Protein AF-A0A386WM33-F1 (afdb_monomer_lite)

Structure (mmCIF, N/CA/C/O backbone):
data_AF-A0A386WM33-F1
#
_entry.id   AF-A0A386WM33-F1
#
loop_
_atom_site.group_PDB
_atom_site.id
_atom_site.type_symbol
_atom_site.label_atom_id
_atom_site.label_alt_id
_atom_site.label_comp_id
_atom_site.label_asym_id
_atom_site.label_entity_id
_atom_site.label_seq_id
_atom_site.pdbx_PDB_ins_code
_atom_site.Cartn_x
_atom_site.Cartn_y
_atom_site.Cartn_z
_atom_site.occupancy
_atom_site.B_iso_or_equiv
_atom_site.auth_seq_id
_atom_site.auth_comp_id
_atom_site.auth_asym_id
_atom_site.auth_atom_id
_atom_site.pdbx_PDB_model_num
ATOM 1 N N . MET A 1 1 ? 5.440 -3.116 -21.868 1.00 50.47 1 MET A N 1
ATOM 2 C CA . MET A 1 1 ? 6.350 -4.216 -22.259 1.00 50.47 1 MET A CA 1
ATOM 3 C C . MET A 1 1 ? 5.584 -5.520 -22.145 1.00 50.47 1 MET A C 1
ATOM 5 O O . MET A 1 1 ? 4.810 -5.653 -21.208 1.00 50.47 1 MET A O 1
ATOM 9 N N . GLN A 1 2 ? 5.778 -6.449 -23.076 1.00 52.94 2 GLN A N 1
ATOM 10 C CA . GLN A 1 2 ? 5.164 -7.776 -23.048 1.00 52.94 2 GLN A CA 1
ATOM 11 C C . GLN A 1 2 ? 6.223 -8.792 -23.473 1.00 52.94 2 GLN A C 1
ATOM 13 O O . GLN A 1 2 ? 7.012 -8.507 -24.374 1.00 52.94 2 GLN A O 1
ATOM 18 N N . ILE A 1 3 ? 6.254 -9.955 -22.823 1.00 51.81 3 ILE A N 1
ATOM 19 C CA . ILE A 1 3 ? 7.127 -11.052 -23.248 1.00 51.81 3 ILE A CA 1
ATOM 20 C C . ILE A 1 3 ? 6.595 -11.571 -24.587 1.00 51.81 3 ILE A C 1
ATOM 22 O O . ILE A 1 3 ? 5.453 -12.021 -24.668 1.00 51.81 3 ILE A O 1
ATOM 26 N N . SER A 1 4 ? 7.406 -11.465 -25.639 1.00 57.56 4 SER A N 1
ATOM 27 C CA . SER A 1 4 ? 7.033 -11.859 -27.003 1.00 57.56 4 SER A CA 1
ATOM 28 C C . SER A 1 4 ? 7.381 -13.313 -27.327 1.00 57.56 4 SER A C 1
ATOM 30 O O . SER A 1 4 ? 6.708 -13.923 -28.152 1.00 57.56 4 SER A O 1
ATOM 32 N N . ALA A 1 5 ? 8.399 -13.883 -26.675 1.00 60.88 5 ALA A N 1
ATOM 33 C CA . ALA A 1 5 ? 8.769 -15.290 -26.790 1.00 60.88 5 ALA A CA 1
ATOM 34 C C . ALA A 1 5 ? 9.648 -15.726 -25.608 1.00 60.88 5 ALA A C 1
ATOM 36 O O . ALA A 1 5 ? 10.338 -14.911 -24.997 1.00 60.88 5 ALA A O 1
ATOM 37 N N . THR A 1 6 ? 9.671 -17.028 -25.332 1.00 71.06 6 THR A N 1
ATOM 38 C CA . THR A 1 6 ? 10.661 -17.666 -24.459 1.00 71.06 6 THR A CA 1
ATOM 39 C C . THR A 1 6 ? 11.402 -18.744 -25.247 1.00 71.06 6 THR A C 1
ATOM 41 O O . THR A 1 6 ? 10.851 -19.352 -26.165 1.00 71.06 6 THR A O 1
ATOM 44 N N . ARG A 1 7 ? 12.675 -18.978 -24.914 1.00 66.25 7 ARG A N 1
ATOM 45 C CA . ARG A 1 7 ? 13.474 -20.064 -25.490 1.00 66.25 7 ARG A CA 1
ATOM 46 C C . ARG A 1 7 ? 14.235 -20.768 -24.378 1.00 66.25 7 ARG A C 1
ATOM 48 O O . ARG A 1 7 ? 14.975 -20.129 -23.636 1.00 66.25 7 ARG A O 1
ATOM 55 N N . GLN A 1 8 ? 14.067 -22.082 -24.290 1.00 60.28 8 GLN A N 1
ATOM 56 C CA . GLN A 1 8 ? 14.904 -22.928 -23.448 1.00 60.28 8 GLN A CA 1
ATOM 57 C C . GLN A 1 8 ? 16.216 -23.215 -24.176 1.00 60.28 8 GLN A C 1
ATOM 59 O O . GLN A 1 8 ? 16.230 -23.516 -25.371 1.00 60.28 8 GLN A O 1
ATOM 64 N N . TRP A 1 9 ? 17.320 -23.095 -23.458 1.00 65.00 9 TRP A N 1
ATOM 65 C CA . TRP A 1 9 ? 18.652 -23.419 -23.943 1.00 65.00 9 TRP A CA 1
ATOM 66 C C . TRP A 1 9 ? 19.438 -24.042 -22.789 1.00 65.00 9 TRP A C 1
ATOM 68 O O . TRP A 1 9 ? 19.137 -23.789 -21.621 1.00 65.00 9 TRP A O 1
ATOM 78 N N . THR A 1 10 ? 20.405 -24.896 -23.112 1.00 59.94 10 THR A N 1
ATOM 79 C CA . THR A 1 10 ? 21.222 -25.600 -22.122 1.00 59.94 10 THR A CA 1
ATOM 80 C C . THR A 1 10 ? 22.682 -25.343 -22.442 1.00 59.94 10 THR A C 1
ATOM 82 O O . THR A 1 10 ? 23.194 -25.841 -23.440 1.00 59.94 10 THR A O 1
ATOM 85 N N . GLU A 1 11 ? 23.343 -24.571 -21.588 1.00 73.69 11 GLU A N 1
ATOM 86 C CA . GLU A 1 11 ? 24.788 -24.355 -21.614 1.00 73.69 11 GLU A CA 1
ATOM 87 C C . GLU A 1 11 ? 25.296 -24.325 -20.169 1.00 73.69 11 GLU A C 1
ATOM 89 O O . GLU A 1 11 ? 24.612 -23.781 -19.293 1.00 73.69 11 GLU A O 1
ATOM 94 N N . PRO A 1 12 ? 26.475 -24.898 -19.884 1.00 63.97 12 PRO A N 1
ATOM 95 C CA . PRO A 1 12 ? 27.110 -24.738 -18.586 1.00 63.97 12 PRO A CA 1
ATOM 96 C C . PRO A 1 12 ? 27.559 -23.279 -18.406 1.00 63.97 12 PRO A C 1
ATOM 98 O O . PRO A 1 12 ? 28.587 -22.870 -18.937 1.00 63.97 12 PRO A O 1
ATOM 101 N N . ALA A 1 13 ? 26.799 -22.499 -17.641 1.00 63.50 13 ALA A N 1
ATOM 102 C CA . ALA A 1 13 ? 27.155 -21.140 -17.244 1.00 63.50 13 ALA A CA 1
ATOM 103 C C . ALA A 1 13 ? 27.310 -21.061 -15.722 1.00 63.50 13 ALA A C 1
ATOM 105 O O . ALA A 1 13 ? 26.527 -21.654 -14.975 1.00 63.50 13 ALA A O 1
ATOM 106 N N . GLN A 1 14 ? 28.307 -20.312 -15.246 1.00 62.09 14 GLN A N 1
ATOM 107 C CA . GLN A 1 14 ? 28.387 -19.977 -13.829 1.00 62.09 14 GLN A CA 1
ATOM 108 C C . GLN A 1 14 ? 27.274 -18.975 -13.513 1.00 62.09 14 GLN A C 1
ATOM 110 O O . GLN A 1 14 ? 27.295 -17.839 -13.980 1.00 62.09 14 GLN A O 1
ATOM 115 N N . VAL A 1 15 ? 26.285 -19.415 -12.741 1.00 52.28 15 VAL A N 1
ATOM 116 C CA . VAL A 1 15 ? 25.195 -18.566 -12.258 1.00 52.28 15 VAL A CA 1
ATOM 117 C C . VAL A 1 15 ? 25.441 -18.217 -10.796 1.00 52.28 15 VAL A C 1
ATOM 119 O O . VAL A 1 15 ? 25.820 -19.072 -9.994 1.00 52.28 15 VAL A O 1
ATOM 122 N N . HIS A 1 16 ? 25.245 -16.949 -10.450 1.00 48.25 16 HIS A N 1
ATOM 123 C CA . HIS A 1 16 ? 25.354 -16.472 -9.078 1.00 48.25 16 HIS A CA 1
ATOM 124 C C . HIS A 1 16 ? 23.950 -16.214 -8.541 1.00 48.25 16 HIS A C 1
ATOM 126 O O . HIS A 1 16 ? 23.203 -15.423 -9.114 1.00 48.25 16 HIS A O 1
ATOM 132 N N . ASN A 1 17 ? 23.600 -16.869 -7.437 1.00 46.81 17 ASN A N 1
ATOM 133 C CA . ASN A 1 17 ? 22.404 -16.517 -6.684 1.00 46.81 17 ASN A CA 1
ATOM 134 C C . ASN A 1 17 ? 22.755 -15.369 -5.737 1.00 46.81 17 ASN A C 1
ATOM 136 O O . ASN A 1 17 ? 23.724 -15.462 -4.983 1.00 46.81 17 ASN A O 1
ATOM 140 N N . LEU A 1 18 ? 21.977 -14.289 -5.789 1.00 49.56 18 LEU A N 1
ATOM 141 C CA . LEU A 1 18 ? 22.079 -13.202 -4.826 1.00 49.56 18 LEU A CA 1
ATOM 142 C C . LEU A 1 18 ? 21.147 -13.505 -3.653 1.00 49.56 18 LEU A C 1
ATOM 144 O O . LEU A 1 18 ? 19.926 -13.445 -3.795 1.00 49.56 18 LEU A O 1
ATOM 148 N N . THR A 1 19 ? 21.724 -13.816 -2.498 1.00 49.25 19 THR A N 1
ATOM 149 C CA . THR A 1 19 ? 20.987 -13.789 -1.235 1.00 49.25 19 THR A CA 1
ATOM 150 C C . THR A 1 19 ? 20.948 -12.340 -0.769 1.00 49.25 19 THR A C 1
ATOM 152 O O . THR A 1 19 ? 21.987 -11.759 -0.460 1.00 49.25 19 THR A O 1
ATOM 155 N N . VAL A 1 20 ? 19.763 -11.733 -0.786 1.00 52.69 20 VAL A N 1
ATOM 156 C CA . VAL A 1 20 ? 19.524 -10.428 -0.163 1.00 52.69 20 VAL A CA 1
ATOM 157 C C . VAL A 1 20 ? 18.939 -10.719 1.212 1.00 52.69 20 VAL A C 1
ATOM 159 O O . VAL A 1 20 ? 17.941 -11.422 1.298 1.00 52.69 20 VAL A O 1
ATOM 162 N N . ASP A 1 21 ? 19.575 -10.217 2.266 1.00 41.56 21 ASP A N 1
ATOM 163 C CA . ASP A 1 21 ? 19.306 -10.583 3.669 1.00 41.56 21 ASP A CA 1
ATOM 164 C C . ASP A 1 21 ? 17.966 -10.039 4.222 1.00 41.56 21 ASP A C 1
ATOM 166 O O . ASP A 1 21 ? 17.672 -10.202 5.402 1.00 41.56 21 ASP A O 1
ATOM 170 N N . ASP A 1 22 ? 17.163 -9.360 3.392 1.00 59.16 22 ASP A N 1
ATOM 171 C CA . ASP A 1 22 ? 15.953 -8.647 3.822 1.00 59.16 22 ASP A CA 1
ATOM 172 C C . ASP A 1 22 ? 14.871 -8.624 2.716 1.00 59.16 22 ASP A C 1
ATOM 174 O O . ASP A 1 22 ? 14.366 -9.676 2.328 1.00 59.16 22 ASP A O 1
ATOM 178 N N . ILE A 1 23 ? 14.506 -7.467 2.144 1.00 47.34 23 ILE A N 1
ATOM 179 C CA . ILE A 1 23 ? 13.503 -7.393 1.068 1.00 47.34 23 ILE A CA 1
ATOM 180 C C . ILE A 1 23 ? 13.983 -8.224 -0.136 1.00 47.34 23 ILE A C 1
ATOM 182 O O . ILE A 1 23 ? 14.900 -7.834 -0.860 1.00 47.34 23 ILE A O 1
ATOM 186 N N . HIS A 1 24 ? 13.319 -9.355 -0.385 1.00 48.84 24 HIS A N 1
ATOM 187 C CA . HIS A 1 24 ? 13.619 -10.323 -1.450 1.00 48.84 24 HIS A CA 1
ATOM 188 C C . HIS A 1 24 ? 13.237 -9.814 -2.858 1.00 48.84 24 HIS A C 1
ATOM 190 O O . HIS A 1 24 ? 12.755 -10.561 -3.711 1.00 48.84 24 HIS A O 1
ATOM 196 N N . THR A 1 25 ? 13.408 -8.515 -3.104 1.00 50.09 25 THR A N 1
ATOM 197 C CA . THR A 1 25 ? 13.134 -7.840 -4.371 1.00 50.09 25 THR A CA 1
ATOM 198 C C . THR A 1 25 ? 14.310 -6.936 -4.705 1.00 50.09 25 THR A C 1
ATOM 200 O O . THR A 1 25 ? 14.564 -5.942 -4.029 1.00 50.09 25 THR A O 1
ATOM 203 N N . TYR A 1 26 ? 15.016 -7.265 -5.780 1.00 48.62 26 TYR A N 1
ATOM 204 C CA . TYR A 1 26 ? 16.068 -6.433 -6.347 1.00 48.62 26 TYR A CA 1
ATOM 205 C C . TYR A 1 26 ? 15.753 -6.149 -7.818 1.00 48.62 26 TYR A C 1
ATOM 207 O O . TYR A 1 26 ? 15.103 -6.941 -8.502 1.00 48.62 26 TYR A O 1
ATOM 215 N N . TYR A 1 27 ? 16.190 -4.989 -8.302 1.00 48.22 27 TYR A N 1
ATOM 216 C CA . TYR A 1 27 ? 16.110 -4.648 -9.718 1.00 48.22 27 TYR A CA 1
ATOM 217 C C . TYR A 1 27 ? 17.277 -5.305 -10.453 1.00 48.22 27 TYR A C 1
ATOM 219 O O . TYR A 1 27 ? 18.432 -5.095 -10.083 1.00 48.22 27 TYR A O 1
ATOM 227 N N . VAL A 1 28 ? 16.986 -6.059 -11.514 1.00 53.81 28 VAL A N 1
ATOM 228 C CA . VAL A 1 28 ? 18.003 -6.483 -12.484 1.00 53.81 28 VAL A CA 1
ATOM 229 C C . VAL A 1 28 ? 17.833 -5.638 -13.738 1.00 53.81 28 VAL A C 1
ATOM 231 O O . VAL A 1 28 ? 16.724 -5.474 -14.250 1.00 53.81 28 VAL A O 1
ATOM 234 N N . ILE A 1 29 ? 18.938 -5.077 -14.218 1.00 49.78 29 ILE A N 1
ATOM 235 C CA . ILE A 1 29 ? 18.982 -4.352 -15.483 1.00 49.78 29 ILE A CA 1
ATOM 236 C C . ILE A 1 29 ? 19.094 -5.388 -16.607 1.00 49.78 29 ILE A C 1
ATOM 238 O O . ILE A 1 29 ? 20.110 -6.073 -16.721 1.00 49.78 29 ILE A O 1
ATOM 242 N N . ALA A 1 30 ? 18.041 -5.532 -17.414 1.00 55.16 30 ALA A N 1
ATOM 243 C CA . ALA A 1 30 ? 18.040 -6.380 -18.604 1.00 55.16 30 ALA A CA 1
ATOM 244 C C . ALA A 1 30 ? 18.073 -5.480 -19.850 1.00 55.1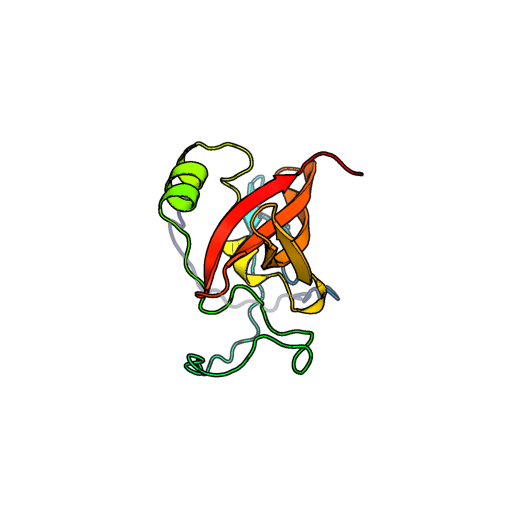6 30 ALA A C 1
ATOM 246 O O . ALA A 1 30 ? 17.053 -4.914 -20.248 1.00 55.16 30 ALA A O 1
ATOM 247 N N . GLY A 1 31 ? 19.257 -5.303 -20.443 1.00 65.94 31 GLY A N 1
ATOM 248 C CA . GLY A 1 31 ? 19.474 -4.249 -21.442 1.00 65.94 31 GLY A CA 1
ATOM 249 C C . GLY A 1 31 ? 19.384 -2.867 -20.788 1.00 65.94 31 GLY A C 1
ATOM 250 O O . GLY A 1 31 ? 20.064 -2.635 -19.798 1.00 65.94 31 GLY A O 1
ATOM 251 N N . ASP A 1 32 ? 18.518 -1.982 -21.287 1.00 57.31 32 ASP A N 1
ATOM 252 C CA . ASP A 1 32 ? 18.284 -0.641 -20.713 1.00 57.31 32 ASP A CA 1
ATOM 253 C C . ASP A 1 32 ? 17.015 -0.559 -19.835 1.00 57.31 32 ASP A C 1
ATOM 255 O O . ASP A 1 32 ? 16.635 0.520 -19.377 1.00 57.31 32 ASP A O 1
ATOM 259 N N . ALA A 1 33 ? 16.319 -1.682 -19.609 1.00 38.69 33 ALA A N 1
ATOM 260 C CA . ALA A 1 33 ? 15.050 -1.713 -18.883 1.00 38.69 33 ALA A CA 1
ATOM 261 C C . ALA A 1 33 ? 15.208 -2.321 -17.474 1.00 38.69 33 ALA A C 1
ATOM 263 O O . ALA A 1 33 ? 15.725 -3.437 -17.344 1.00 38.69 33 ALA A O 1
ATOM 264 N N . PRO A 1 34 ? 14.729 -1.646 -16.409 1.00 44.25 34 PRO A N 1
ATOM 265 C CA . PRO A 1 34 ? 14.649 -2.257 -15.089 1.00 44.25 34 PRO A CA 1
ATOM 266 C C . PRO A 1 34 ? 13.546 -3.324 -15.080 1.00 44.25 34 PRO A C 1
ATOM 268 O O . PRO A 1 34 ? 12.381 -3.024 -15.348 1.00 44.25 34 PRO A O 1
ATOM 271 N N . VAL A 1 35 ? 13.906 -4.569 -14.757 1.00 57.81 35 VAL A N 1
ATOM 272 C CA . VAL A 1 35 ? 12.955 -5.678 -14.596 1.00 57.81 35 VAL A CA 1
ATOM 273 C C . VAL A 1 35 ? 12.827 -6.018 -13.114 1.00 57.81 35 VAL A C 1
ATOM 275 O O . VAL A 1 35 ? 13.824 -6.212 -12.415 1.00 57.81 35 VAL A O 1
ATOM 278 N N . LEU A 1 36 ? 11.581 -6.076 -12.637 1.00 53.31 36 LEU A N 1
ATOM 279 C CA . LEU A 1 36 ? 11.248 -6.486 -11.277 1.00 53.31 36 LEU A CA 1
ATOM 280 C C . LEU A 1 36 ? 11.293 -8.015 -11.192 1.00 53.31 36 LEU A C 1
ATOM 282 O O . LEU A 1 36 ? 10.500 -8.690 -11.847 1.00 53.31 36 LEU A O 1
ATOM 286 N N . VAL A 1 37 ? 12.209 -8.556 -10.391 1.00 51.50 37 VAL A N 1
ATOM 287 C CA . VAL A 1 37 ? 12.320 -10.001 -10.153 1.00 51.50 37 VAL A CA 1
ATOM 288 C C . VAL A 1 37 ? 11.879 -10.290 -8.720 1.00 51.50 37 VAL A C 1
ATOM 290 O O . VAL A 1 37 ? 12.298 -9.608 -7.786 1.00 51.50 37 VAL A O 1
ATOM 293 N N . HIS A 1 3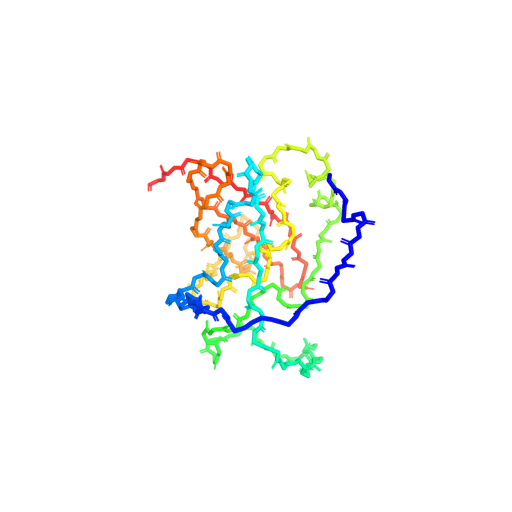8 ? 11.000 -11.276 -8.541 1.00 48.28 38 HIS A N 1
ATOM 294 C CA . HIS A 1 38 ? 10.626 -11.800 -7.227 1.00 48.28 38 HIS A CA 1
ATOM 295 C C . HIS A 1 38 ? 11.209 -13.195 -7.077 1.00 48.28 38 HIS A C 1
ATOM 297 O O . HIS A 1 38 ? 10.914 -14.083 -7.877 1.00 48.28 38 HIS A O 1
ATOM 303 N N . ASN A 1 39 ? 12.036 -13.380 -6.052 1.00 45.06 39 ASN A N 1
ATOM 304 C CA . ASN A 1 39 ? 12.473 -14.706 -5.651 1.00 45.06 39 ASN A CA 1
ATOM 305 C C . ASN A 1 39 ? 11.440 -15.261 -4.665 1.00 45.06 39 ASN A C 1
ATOM 307 O O . ASN A 1 39 ? 11.425 -14.884 -3.497 1.00 45.06 39 ASN A O 1
ATOM 311 N N . CYS A 1 40 ? 10.524 -16.095 -5.153 1.00 48.84 40 CYS A N 1
ATOM 312 C CA . CYS A 1 40 ? 9.549 -16.774 -4.310 1.00 48.84 40 CYS A CA 1
ATOM 313 C C . CYS A 1 40 ? 10.143 -18.115 -3.857 1.00 48.84 40 CYS A C 1
ATOM 315 O O . CYS A 1 40 ? 10.366 -19.001 -4.681 1.00 48.84 40 CYS A O 1
ATOM 317 N N . GLY A 1 41 ? 10.394 -18.269 -2.554 1.00 48.19 41 GLY A N 1
ATOM 318 C CA . GLY A 1 41 ? 10.549 -19.587 -1.942 1.00 48.19 41 GLY A CA 1
ATOM 319 C C . GLY A 1 41 ? 9.175 -20.246 -1.920 1.00 48.19 41 GLY A C 1
ATOM 320 O O . GLY A 1 41 ? 8.338 -19.879 -1.103 1.00 48.19 41 GLY A O 1
ATOM 321 N N . GLY A 1 42 ? 8.903 -21.115 -2.892 1.00 47.97 42 GLY A N 1
ATOM 322 C CA . GLY A 1 42 ? 7.607 -21.771 -3.019 1.00 47.97 42 GLY A CA 1
ATOM 323 C C . GLY A 1 42 ? 7.281 -22.597 -1.779 1.00 47.97 42 GLY A C 1
ATOM 324 O O . GLY A 1 42 ? 8.101 -23.418 -1.400 1.00 47.97 42 GLY A O 1
ATOM 325 N N . ASP A 1 43 ? 6.120 -22.328 -1.175 1.00 39.69 43 ASP A N 1
ATOM 326 C CA . ASP A 1 43 ? 5.233 -23.261 -0.465 1.00 39.69 43 ASP A CA 1
ATOM 327 C C . ASP A 1 43 ? 4.047 -22.456 0.105 1.00 39.69 43 ASP A C 1
ATOM 329 O O . ASP A 1 43 ? 4.187 -21.729 1.086 1.00 39.69 43 ASP A O 1
ATOM 333 N N . ILE A 1 44 ? 2.862 -22.559 -0.510 1.00 38.00 44 ILE A N 1
ATOM 334 C CA . ILE A 1 44 ? 1.623 -21.971 0.027 1.00 38.00 44 ILE A CA 1
ATOM 335 C C . ILE A 1 44 ? 0.621 -23.098 0.294 1.00 38.00 44 ILE A C 1
ATOM 337 O O . ILE A 1 44 ? 0.036 -23.631 -0.649 1.00 38.00 44 ILE A O 1
ATOM 341 N N . PRO A 1 45 ? 0.320 -23.424 1.557 1.00 37.66 45 PRO A N 1
ATOM 342 C CA . PRO A 1 45 ? -1.019 -23.809 1.944 1.00 37.66 45 PRO A CA 1
ATOM 343 C C . PRO A 1 45 ? -1.690 -22.582 2.563 1.00 37.66 45 PRO A C 1
ATOM 345 O O . PRO A 1 45 ? -1.294 -22.125 3.631 1.00 37.66 45 PRO A O 1
ATOM 348 N N . ALA A 1 46 ? -2.709 -22.045 1.893 1.00 39.94 46 ALA A N 1
ATOM 349 C CA . ALA A 1 46 ? -3.533 -20.977 2.446 1.00 39.94 46 ALA A CA 1
ATOM 350 C C . ALA A 1 46 ? -4.292 -21.496 3.681 1.00 39.94 46 ALA A C 1
ATOM 352 O O . ALA A 1 46 ? -5.072 -22.444 3.540 1.00 39.94 46 ALA A O 1
ATOM 353 N N . PRO A 1 47 ? -4.152 -20.896 4.877 1.00 37.84 47 PRO A N 1
ATOM 354 C CA . PRO A 1 47 ? -5.106 -21.108 5.941 1.00 37.84 47 PRO A CA 1
ATOM 355 C C . PRO A 1 47 ? -6.097 -19.943 5.952 1.00 37.84 47 PRO A C 1
ATOM 357 O O . PRO A 1 47 ? -5.748 -18.794 6.207 1.00 37.84 47 PRO A O 1
ATOM 360 N N . SER A 1 48 ? -7.364 -20.275 5.717 1.00 43.09 48 SER A N 1
ATOM 361 C CA . SER A 1 48 ? -8.521 -19.489 6.145 1.00 43.09 48 SER A CA 1
ATOM 362 C C . SER A 1 48 ? -8.315 -18.984 7.583 1.00 43.09 48 SER A C 1
ATOM 364 O O . SER A 1 48 ? -8.343 -19.782 8.520 1.00 43.09 48 SER A O 1
ATOM 366 N N . MET A 1 49 ? -8.129 -17.676 7.774 1.00 42.84 49 MET A N 1
ATOM 367 C CA . MET A 1 49 ? -8.110 -17.034 9.093 1.00 42.84 49 MET A CA 1
ATOM 368 C C . MET A 1 49 ? -9.264 -16.038 9.205 1.00 42.84 49 MET A C 1
ATOM 370 O O . MET A 1 49 ? -9.063 -14.831 9.162 1.00 42.84 49 MET A O 1
ATOM 374 N N . ALA A 1 50 ? -10.483 -16.553 9.365 1.00 43.53 50 ALA A N 1
ATOM 375 C CA . ALA A 1 50 ? -11.591 -15.748 9.875 1.00 43.53 50 ALA A CA 1
ATOM 376 C C . ALA A 1 50 ? -11.509 -15.539 11.405 1.00 43.53 50 ALA A C 1
ATOM 378 O O . ALA A 1 50 ? -12.168 -14.643 11.913 1.00 43.53 50 ALA A O 1
ATOM 379 N N . ASP A 1 51 ? -10.669 -16.294 12.134 1.00 42.34 51 ASP A N 1
ATOM 380 C CA . ASP A 1 51 ? -10.787 -16.381 13.602 1.00 42.34 51 ASP A CA 1
ATOM 381 C C . ASP A 1 51 ? -9.492 -16.169 14.416 1.00 42.34 51 ASP A C 1
ATOM 383 O O . ASP A 1 51 ? -9.517 -16.350 15.635 1.00 42.34 51 ASP A O 1
ATOM 387 N N . LYS A 1 52 ? -8.348 -15.790 13.820 1.00 40.62 52 LYS A N 1
ATOM 388 C CA . LYS A 1 52 ? -7.099 -15.598 14.594 1.00 40.62 52 LYS A CA 1
ATOM 389 C C . LYS A 1 52 ? -6.676 -14.127 14.646 1.00 40.62 52 LYS A C 1
ATOM 391 O O . LYS A 1 52 ? -6.517 -13.525 13.586 1.00 40.62 52 LYS A O 1
ATOM 396 N N . PRO A 1 53 ? -6.457 -13.533 15.839 1.00 43.97 53 PRO A N 1
ATOM 397 C CA . PRO A 1 53 ? -5.945 -12.175 15.919 1.00 43.97 53 PRO A CA 1
ATOM 398 C C . PRO A 1 53 ? -4.556 -12.124 15.278 1.00 43.97 53 PRO A C 1
ATOM 400 O O . PRO A 1 53 ? -3.666 -12.900 15.631 1.00 43.97 53 PRO A O 1
ATOM 403 N N . LEU A 1 54 ? -4.402 -11.202 14.330 1.00 50.53 54 LEU A N 1
ATOM 404 C CA . LEU A 1 54 ? -3.160 -10.813 13.673 1.00 50.53 54 LEU A CA 1
ATOM 405 C C . LEU A 1 54 ? -2.223 -10.194 14.732 1.00 50.53 54 LEU A C 1
ATOM 407 O O . LEU A 1 54 ? -2.155 -8.983 14.908 1.00 50.53 54 LEU A O 1
ATOM 411 N N . GLY A 1 55 ? -1.617 -11.047 15.557 1.00 47.06 55 GLY A N 1
ATOM 412 C CA . GLY A 1 55 ? -0.831 -10.687 16.735 1.00 47.06 55 GLY A CA 1
ATOM 413 C C . GLY A 1 55 ? 0.585 -11.262 16.701 1.00 47.06 55 GLY A C 1
ATOM 414 O O . GLY A 1 55 ? 0.922 -12.086 15.854 1.00 47.06 55 GLY A O 1
ATOM 415 N N . SER A 1 56 ? 1.401 -10.829 17.665 1.00 49.22 56 SER A N 1
ATOM 416 C CA . SER A 1 56 ? 2.854 -11.021 17.863 1.00 49.22 56 SER A CA 1
ATOM 417 C C . SER A 1 56 ? 3.418 -12.457 17.838 1.00 49.22 56 SER A C 1
ATOM 419 O O . SER A 1 56 ? 4.585 -12.658 18.158 1.00 49.22 56 SER A O 1
ATOM 421 N N . GLU A 1 57 ? 2.623 -13.465 17.490 1.00 60.97 57 GLU A N 1
ATOM 422 C CA . GLU A 1 57 ? 3.017 -14.880 17.465 1.00 60.97 57 GLU A CA 1
ATOM 423 C C . GLU A 1 57 ? 3.764 -15.280 16.181 1.00 60.97 57 GLU A C 1
ATOM 425 O O . GLU A 1 57 ? 4.379 -16.344 16.132 1.00 60.97 57 GLU A O 1
ATOM 430 N N . ARG A 1 58 ? 3.712 -14.448 15.133 1.00 71.88 58 ARG A N 1
ATOM 431 C CA . ARG A 1 58 ? 4.424 -14.654 13.862 1.00 71.88 58 ARG A CA 1
ATOM 432 C C . ARG A 1 58 ? 5.007 -13.324 13.368 1.00 71.88 58 ARG A C 1
ATOM 434 O O . ARG A 1 58 ? 4.360 -12.649 12.572 1.00 71.88 58 ARG A O 1
ATOM 441 N N . PRO A 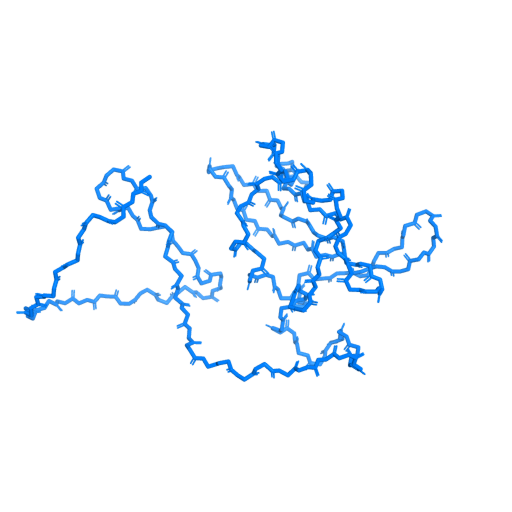1 59 ? 6.195 -12.913 13.846 1.00 76.25 59 PRO A N 1
ATOM 442 C CA . PRO A 1 59 ? 6.762 -11.601 13.523 1.00 76.25 59 PRO A CA 1
ATOM 443 C C . PRO A 1 59 ? 7.012 -11.410 12.022 1.00 76.25 59 PRO A C 1
ATOM 445 O O . PRO A 1 59 ? 6.934 -10.288 11.535 1.00 76.25 59 PRO A O 1
ATOM 448 N N . ASP A 1 60 ? 7.248 -12.500 11.295 1.00 82.75 60 ASP A N 1
ATOM 449 C CA . ASP A 1 60 ? 7.568 -12.468 9.867 1.00 82.75 60 ASP A CA 1
ATOM 450 C C . ASP A 1 60 ? 6.333 -12.749 8.981 1.00 82.75 60 ASP A C 1
ATOM 452 O O . ASP A 1 60 ? 6.449 -12.849 7.765 1.00 82.75 60 ASP A O 1
ATOM 456 N N . ALA A 1 61 ? 5.134 -12.879 9.572 1.00 83.06 61 ALA A N 1
ATOM 457 C CA . ALA A 1 61 ? 3.894 -12.994 8.803 1.00 83.06 61 ALA A CA 1
ATOM 458 C C . ALA A 1 61 ? 3.542 -11.664 8.132 1.00 83.06 61 ALA A C 1
ATOM 460 O O . ALA A 1 61 ? 3.802 -10.596 8.689 1.00 83.06 61 ALA A O 1
ATOM 461 N N . ASN A 1 62 ? 2.903 -11.731 6.965 1.00 86.00 62 ASN A N 1
ATOM 462 C CA . ASN A 1 62 ? 2.482 -10.541 6.244 1.00 86.00 62 ASN A CA 1
ATOM 463 C C . ASN A 1 62 ? 1.149 -10.001 6.812 1.00 86.00 62 ASN A C 1
ATOM 465 O O . ASN A 1 62 ? 0.146 -10.715 6.784 1.00 86.00 62 ASN A O 1
ATOM 469 N N . PRO A 1 63 ? 1.094 -8.745 7.297 1.00 90.00 63 PRO A N 1
ATOM 470 C CA . PRO A 1 63 ? -0.113 -8.160 7.878 1.00 90.00 63 PRO A CA 1
ATOM 471 C C . PRO A 1 63 ? -1.209 -7.836 6.853 1.00 90.00 63 PRO A C 1
ATOM 473 O O . PRO A 1 63 ? -2.345 -7.579 7.240 1.00 90.00 63 PRO A O 1
ATOM 476 N N . LEU A 1 64 ? -0.881 -7.806 5.561 1.00 90.12 64 LEU A N 1
ATOM 477 C CA . LEU A 1 64 ? -1.814 -7.551 4.462 1.00 90.12 64 LEU A CA 1
ATOM 478 C C . LEU A 1 64 ? -2.406 -8.845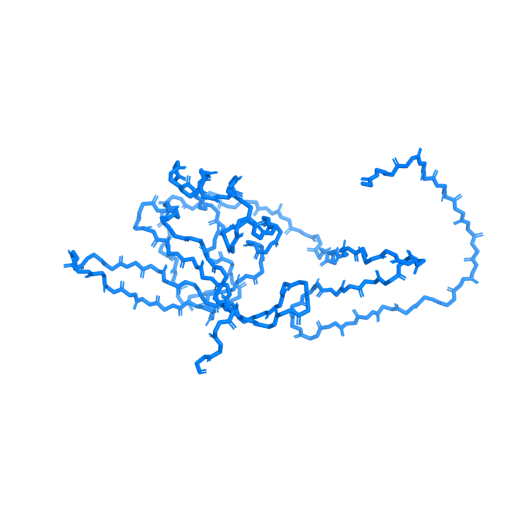 3.886 1.00 90.12 64 LEU A C 1
ATOM 480 O O . LEU A 1 64 ? -3.313 -8.786 3.053 1.00 90.12 64 LEU A O 1
ATOM 484 N N . GLU A 1 65 ? -1.940 -10.017 4.321 1.00 85.81 65 GLU A N 1
ATOM 485 C CA . GLU A 1 65 ? -2.490 -11.292 3.871 1.00 85.81 65 GLU A CA 1
ATOM 486 C C . GLU A 1 65 ? -3.976 -11.417 4.258 1.00 85.81 65 GLU A C 1
ATOM 488 O O . GLU A 1 65 ? -4.370 -11.162 5.394 1.00 85.81 65 GLU A O 1
ATOM 493 N N . GLY A 1 66 ? -4.828 -11.770 3.289 1.00 81.62 66 GLY A N 1
ATOM 494 C CA . GLY A 1 66 ? -6.278 -11.896 3.495 1.00 81.62 66 GLY A CA 1
ATOM 495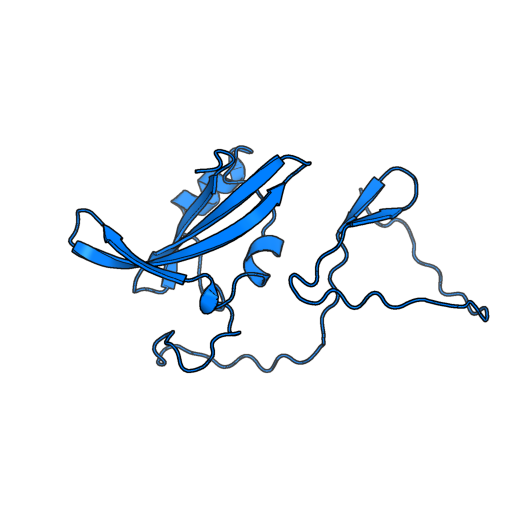 C C . GLY A 1 66 ? -7.047 -10.572 3.600 1.00 81.62 66 GLY A C 1
ATOM 496 O O . GLY A 1 66 ? -8.265 -10.589 3.785 1.00 81.62 66 GLY A O 1
ATOM 497 N N . THR A 1 67 ? -6.378 -9.427 3.455 1.00 89.38 67 THR A N 1
ATOM 498 C CA . THR A 1 67 ? -7.036 -8.112 3.476 1.00 89.38 67 THR A CA 1
ATOM 499 C C . THR A 1 67 ? -7.666 -7.751 2.128 1.00 89.38 67 THR A C 1
ATOM 501 O O . THR A 1 67 ? -7.379 -8.353 1.090 1.00 89.38 67 THR A O 1
ATOM 504 N N . ARG A 1 68 ? -8.547 -6.742 2.129 1.00 92.19 68 ARG A N 1
ATOM 505 C CA . ARG A 1 68 ? -9.176 -6.211 0.905 1.00 92.19 68 ARG A CA 1
ATOM 506 C C . ARG A 1 68 ? -9.122 -4.692 0.854 1.00 92.19 68 ARG A C 1
ATOM 508 O O . ARG A 1 68 ? -9.394 -4.032 1.851 1.00 92.19 68 ARG A O 1
ATOM 515 N N . TYR A 1 69 ? -8.864 -4.111 -0.313 1.00 92.06 69 TYR A N 1
ATOM 516 C CA . TYR A 1 69 ? -8.990 -2.662 -0.481 1.00 92.06 69 TYR A CA 1
ATOM 517 C C . TYR A 1 69 ? -10.447 -2.207 -0.418 1.00 92.06 69 TYR A C 1
ATOM 519 O O . TYR A 1 69 ? -11.325 -2.821 -1.022 1.00 92.06 69 TYR A O 1
ATOM 527 N N . THR A 1 70 ? -10.682 -1.094 0.276 1.00 92.94 70 THR A N 1
ATOM 528 C CA . THR A 1 70 ? -11.935 -0.335 0.152 1.00 92.94 70 THR A CA 1
ATOM 529 C C . THR A 1 70 ? -12.074 0.248 -1.258 1.00 92.94 70 THR A C 1
ATOM 531 O O . THR A 1 70 ? -11.070 0.497 -1.931 1.00 92.94 70 THR A O 1
ATOM 534 N N . GLU A 1 71 ? -13.306 0.524 -1.695 1.00 91.62 71 GLU A N 1
ATOM 535 C CA . GLU A 1 71 ? -13.579 1.163 -2.996 1.00 91.62 71 GLU A CA 1
ATOM 536 C C . GLU A 1 71 ? -12.814 2.482 -3.151 1.00 91.62 71 GLU A C 1
ATOM 538 O O . GLU A 1 71 ? -12.143 2.697 -4.157 1.00 91.62 71 GLU A O 1
ATOM 543 N N . LYS A 1 72 ? -12.794 3.301 -2.092 1.00 93.19 72 LYS A N 1
ATOM 544 C CA . LYS A 1 72 ? -11.987 4.524 -2.013 1.00 93.19 72 LYS A CA 1
ATOM 545 C C . LYS A 1 72 ? -10.527 4.273 -2.401 1.00 93.19 72 LYS A C 1
ATOM 547 O O . LYS A 1 72 ? -9.977 4.999 -3.222 1.00 93.19 72 LYS A O 1
ATOM 552 N N . VAL A 1 73 ? -9.874 3.270 -1.808 1.00 90.12 73 VAL A N 1
ATOM 553 C CA . VAL A 1 73 ? -8.462 2.993 -2.114 1.00 90.12 73 VAL A CA 1
ATOM 554 C C . VAL A 1 73 ? -8.305 2.478 -3.545 1.00 90.12 73 VAL A C 1
ATOM 556 O O . VAL A 1 73 ? -7.367 2.873 -4.233 1.00 90.12 73 VAL A O 1
ATOM 559 N N . GLN A 1 74 ? -9.235 1.655 -4.033 1.00 89.31 74 GLN A N 1
ATOM 560 C CA . GLN A 1 74 ? -9.224 1.210 -5.430 1.00 89.31 74 GLN A CA 1
ATOM 561 C C . GLN A 1 74 ? -9.349 2.375 -6.422 1.00 89.31 74 GLN A C 1
ATOM 563 O O . GLN A 1 74 ? -8.743 2.332 -7.491 1.00 89.31 74 GLN A O 1
ATOM 568 N N . GLU A 1 75 ? -10.111 3.416 -6.089 1.00 84.56 75 GLU A N 1
ATOM 569 C CA . GLU A 1 75 ? -10.193 4.647 -6.881 1.00 84.56 75 GLU A CA 1
ATOM 570 C C . GLU A 1 75 ? -8.905 5.468 -6.798 1.00 84.56 75 GLU A C 1
ATOM 572 O O . GLU A 1 75 ? -8.398 5.911 -7.826 1.00 84.56 75 GLU A O 1
ATOM 577 N N . GLN A 1 76 ? -8.329 5.608 -5.603 1.00 86.12 76 GLN A N 1
ATOM 578 C CA . GLN A 1 76 ? -7.060 6.312 -5.403 1.00 86.12 76 GLN A CA 1
ATOM 579 C C . GLN A 1 76 ? -5.906 5.653 -6.168 1.00 86.12 76 GLN A C 1
ATOM 581 O O . GLN A 1 76 ? -5.097 6.346 -6.765 1.00 86.12 76 GLN A O 1
ATOM 586 N N . ILE A 1 77 ? -5.856 4.322 -6.255 1.00 84.69 77 ILE A N 1
ATOM 587 C CA . ILE A 1 77 ? -4.839 3.613 -7.053 1.00 84.69 77 ILE A CA 1
ATOM 588 C C . ILE A 1 77 ? -4.919 3.991 -8.544 1.00 84.69 77 ILE A C 1
ATOM 590 O O . ILE A 1 77 ? -3.904 3.997 -9.239 1.00 84.69 77 ILE A O 1
ATOM 594 N N . LYS A 1 78 ? -6.108 4.337 -9.053 1.00 83.50 78 LYS A N 1
ATOM 595 C CA . LYS A 1 78 ? -6.301 4.729 -10.458 1.00 83.50 78 LYS A CA 1
ATOM 596 C C . LYS A 1 78 ? -5.845 6.161 -10.750 1.00 83.50 78 LYS A C 1
ATOM 598 O O . LYS A 1 78 ? -5.733 6.505 -11.924 1.00 83.50 78 LYS A O 1
ATOM 603 N N . SER A 1 79 ? -5.598 6.992 -9.733 1.00 78.56 79 SER A N 1
ATOM 604 C CA . SER A 1 79 ? -5.245 8.406 -9.930 1.00 78.56 79 SER A CA 1
ATOM 605 C C . SER A 1 79 ? -3.839 8.602 -10.514 1.00 78.56 79 SER A C 1
ATOM 607 O O . SER A 1 79 ? -3.573 9.637 -11.121 1.00 78.56 79 SER A O 1
ATOM 609 N N . GLY A 1 80 ? -2.947 7.615 -10.355 1.00 74.69 80 GLY A N 1
ATOM 610 C CA . GLY A 1 80 ? -1.558 7.681 -10.819 1.00 74.69 80 GLY A CA 1
ATOM 611 C C . GLY A 1 80 ? -0.613 8.488 -9.917 1.00 74.69 80 GLY A C 1
ATOM 612 O O . GLY A 1 80 ? 0.532 8.717 -10.304 1.00 74.69 80 GLY A O 1
ATOM 613 N N . ASP A 1 81 ? -1.068 8.925 -8.739 1.00 85.88 81 ASP A N 1
ATOM 614 C CA . ASP A 1 81 ? -0.236 9.613 -7.746 1.00 85.88 81 ASP A CA 1
ATOM 615 C C . ASP A 1 81 ? 0.484 8.616 -6.804 1.00 85.88 81 ASP A C 1
ATOM 617 O O . ASP A 1 81 ? 0.636 7.431 -7.109 1.00 85.88 81 ASP A O 1
ATOM 621 N N . ASP A 1 82 ? 0.944 9.078 -5.639 1.00 87.75 82 ASP A N 1
ATOM 622 C CA . ASP A 1 82 ? 1.640 8.251 -4.645 1.00 87.75 82 ASP A CA 1
ATOM 623 C C . ASP A 1 82 ? 0.761 7.141 -3.999 1.00 87.75 82 ASP A C 1
ATOM 625 O O . ASP A 1 82 ? 1.253 6.373 -3.171 1.00 87.75 82 ASP A O 1
ATOM 629 N N . HIS A 1 83 ? -0.516 6.993 -4.380 1.00 87.75 83 HIS A N 1
ATOM 630 C CA . HIS A 1 83 ? -1.354 5.824 -4.060 1.00 87.75 83 HIS A CA 1
ATOM 631 C C . HIS A 1 83 ? -1.181 4.678 -5.080 1.00 87.75 83 HIS A C 1
ATOM 633 O O . HIS A 1 83 ? -1.484 3.520 -4.777 1.00 87.75 83 HIS A O 1
ATOM 639 N N . ALA A 1 84 ? -0.670 4.972 -6.280 1.00 86.69 84 ALA A N 1
ATOM 640 C CA . ALA A 1 84 ? -0.623 4.061 -7.426 1.00 86.69 84 ALA A CA 1
ATOM 641 C C . ALA A 1 84 ? 0.653 3.198 -7.506 1.00 86.69 84 ALA A C 1
ATOM 643 O O . ALA A 1 84 ? 0.998 2.686 -8.574 1.00 86.69 84 ALA A O 1
ATOM 644 N N . PHE A 1 85 ? 1.383 3.018 -6.397 1.00 85.12 85 PHE A N 1
ATOM 645 C CA . PHE A 1 85 ? 2.534 2.110 -6.388 1.00 85.12 85 PHE A CA 1
ATOM 646 C C . PHE A 1 85 ? 2.095 0.652 -6.646 1.00 85.12 85 PHE A C 1
ATOM 648 O O . PHE A 1 85 ? 0.931 0.315 -6.408 1.00 85.12 85 PHE A O 1
ATOM 655 N N . PRO A 1 86 ? 2.981 -0.233 -7.141 1.00 84.81 86 PRO A N 1
ATOM 656 C CA . PRO A 1 86 ? 2.598 -1.585 -7.553 1.00 84.81 86 PRO A CA 1
ATOM 657 C C . PRO A 1 86 ? 1.988 -2.424 -6.422 1.00 84.81 86 PRO A C 1
ATOM 659 O O . PRO A 1 86 ? 2.449 -2.374 -5.282 1.00 84.81 86 PRO A O 1
ATOM 662 N N . ALA A 1 87 ? 0.994 -3.257 -6.742 1.00 81.19 87 ALA A N 1
ATOM 663 C CA . ALA A 1 87 ? 0.397 -4.198 -5.786 1.00 81.19 87 ALA A CA 1
ATOM 664 C C . ALA A 1 87 ? 1.399 -5.253 -5.276 1.00 81.19 87 ALA A C 1
ATOM 666 O O . ALA A 1 87 ? 1.221 -5.792 -4.194 1.00 81.19 87 ALA A O 1
ATOM 667 N N . SER A 1 88 ? 2.495 -5.503 -6.003 1.00 79.44 88 SER A N 1
ATOM 668 C CA . SER A 1 88 ? 3.579 -6.383 -5.541 1.00 79.44 88 SER A CA 1
ATOM 669 C C . SER A 1 88 ? 4.238 -5.899 -4.247 1.00 79.44 88 SER A C 1
ATOM 671 O O . SER A 1 88 ? 4.839 -6.684 -3.531 1.00 79.44 88 SER A O 1
ATOM 673 N N . ILE A 1 89 ? 4.120 -4.610 -3.919 1.00 85.56 89 ILE A N 1
ATOM 674 C CA . ILE A 1 89 ? 4.615 -4.082 -2.647 1.00 85.56 89 ILE A CA 1
ATOM 675 C C . ILE A 1 89 ? 3.802 -4.630 -1.459 1.00 85.56 89 ILE A C 1
ATOM 677 O O . ILE A 1 89 ? 4.325 -4.689 -0.353 1.00 85.56 89 ILE A O 1
ATOM 681 N N . ASP A 1 90 ? 2.571 -5.107 -1.672 1.00 85.94 90 ASP A N 1
ATOM 682 C CA . ASP A 1 90 ? 1.701 -5.632 -0.607 1.00 85.94 90 ASP A CA 1
ATOM 683 C C . ASP A 1 90 ? 2.194 -6.966 -0.041 1.00 85.94 90 ASP A C 1
ATOM 685 O O . ASP A 1 90 ? 1.812 -7.356 1.059 1.00 85.94 90 ASP A O 1
ATOM 689 N N . THR A 1 91 ? 3.063 -7.674 -0.763 1.00 86.81 91 THR A N 1
ATOM 690 C CA . THR A 1 91 ? 3.588 -8.968 -0.317 1.00 86.81 91 THR A CA 1
ATOM 691 C C . THR A 1 91 ? 4.790 -8.837 0.618 1.00 86.81 91 THR A C 1
ATOM 693 O O . THR A 1 91 ? 5.260 -9.849 1.127 1.00 86.81 91 THR A O 1
ATOM 696 N N . LEU A 1 92 ? 5.309 -7.621 0.809 1.00 86.62 92 LEU A N 1
ATOM 697 C CA . LEU A 1 92 ? 6.598 -7.373 1.457 1.00 86.62 92 LEU A CA 1
ATOM 698 C C . LEU A 1 92 ? 6.538 -7.087 2.965 1.00 86.62 92 LEU A C 1
ATOM 700 O O . LEU A 1 92 ? 7.447 -7.546 3.653 1.00 86.62 92 LEU A O 1
ATOM 704 N N . PRO A 1 93 ? 5.560 -6.327 3.500 1.00 90.06 93 PRO A N 1
ATOM 705 C CA . PRO A 1 93 ? 5.561 -6.000 4.916 1.00 90.06 93 PRO A CA 1
ATOM 706 C C . PRO A 1 93 ? 5.443 -7.244 5.791 1.00 90.06 93 PRO A C 1
ATOM 708 O O . PRO A 1 93 ? 4.808 -8.231 5.422 1.00 90.06 93 PRO A O 1
ATOM 711 N N . THR A 1 94 ? 5.989 -7.143 6.993 1.00 89.44 94 THR A N 1
ATOM 712 C CA . THR A 1 94 ? 5.874 -8.145 8.050 1.00 89.44 94 THR A CA 1
ATOM 713 C C . THR A 1 94 ? 5.169 -7.555 9.269 1.00 89.44 94 THR A C 1
ATOM 715 O O . THR A 1 94 ? 4.979 -6.341 9.375 1.00 89.44 94 THR A O 1
ATOM 718 N N . MET A 1 95 ? 4.801 -8.389 10.243 1.00 84.31 95 MET A N 1
ATOM 719 C CA . MET A 1 95 ? 4.244 -7.909 11.512 1.00 84.31 95 MET A CA 1
ATOM 720 C C . MET A 1 95 ? 5.197 -6.952 12.256 1.00 84.31 95 MET A C 1
ATOM 722 O O . MET A 1 95 ? 4.727 -6.143 13.057 1.00 84.31 95 MET A O 1
ATOM 726 N N . ARG A 1 96 ? 6.509 -6.976 11.976 1.00 87.12 96 ARG A N 1
ATOM 727 C CA . ARG A 1 96 ? 7.496 -6.025 12.535 1.00 87.12 96 ARG A CA 1
ATOM 728 C C . ARG A 1 96 ? 7.317 -4.597 12.026 1.00 87.12 96 ARG A C 1
ATOM 730 O O . ARG A 1 96 ? 7.681 -3.654 12.722 1.00 87.12 96 ARG A O 1
ATOM 737 N N . ASP A 1 97 ? 6.720 -4.443 10.852 1.00 91.00 97 ASP A N 1
ATOM 738 C CA . ASP A 1 97 ? 6.454 -3.149 10.224 1.00 91.00 97 ASP A CA 1
ATOM 739 C C . ASP A 1 97 ? 5.157 -2.511 10.741 1.00 91.00 97 ASP A C 1
ATOM 741 O O . ASP A 1 97 ? 4.696 -1.496 10.214 1.00 91.00 97 ASP A O 1
ATOM 745 N N . THR A 1 98 ? 4.525 -3.112 11.753 1.00 88.50 98 THR A N 1
ATOM 746 C CA . THR A 1 98 ? 3.195 -2.722 12.218 1.00 88.50 98 THR A CA 1
ATOM 747 C C . THR A 1 98 ? 3.215 -1.979 13.546 1.00 88.50 98 THR A C 1
ATOM 749 O O . THR A 1 98 ? 4.060 -2.184 14.416 1.00 88.50 98 THR A O 1
ATOM 752 N N . SER A 1 99 ? 2.236 -1.096 13.718 1.00 90.31 99 SER A N 1
ATOM 753 C CA . SER A 1 99 ? 1.947 -0.428 14.983 1.00 90.31 99 SER A CA 1
ATOM 754 C C . SER A 1 99 ? 0.444 -0.218 15.128 1.00 90.31 99 SER A C 1
ATOM 756 O O . SER A 1 99 ? -0.260 -0.005 14.141 1.00 90.31 99 SER A O 1
ATOM 758 N N . MET A 1 100 ? -0.066 -0.272 16.357 1.00 88.12 100 MET A N 1
ATOM 759 C CA . MET A 1 100 ? -1.466 0.062 16.617 1.00 88.12 100 MET A CA 1
ATOM 760 C C . MET A 1 100 ? -1.635 1.577 16.662 1.00 88.12 100 MET A C 1
ATOM 762 O O . MET A 1 100 ? -0.985 2.258 17.456 1.00 88.12 100 MET A O 1
ATOM 766 N N . VAL A 1 101 ? -2.550 2.099 15.852 1.00 86.62 101 VAL A N 1
ATOM 767 C CA . VAL A 1 101 ? -2.915 3.519 15.841 1.00 86.62 101 VAL A CA 1
ATOM 768 C C . VAL A 1 101 ? -4.386 3.679 16.190 1.00 86.62 101 VAL A C 1
ATOM 770 O O . VAL A 1 101 ? -5.216 2.861 15.804 1.00 86.62 101 VAL A O 1
ATOM 773 N N . LYS A 1 102 ? -4.730 4.736 16.926 1.00 87.50 102 LYS A N 1
ATOM 774 C CA . LYS A 1 102 ? -6.124 5.142 17.138 1.00 87.50 102 LYS A CA 1
ATOM 775 C C . LYS A 1 102 ? -6.383 6.417 16.353 1.00 87.50 102 LYS A C 1
ATOM 777 O O . LYS A 1 102 ? -5.650 7.392 16.508 1.00 87.50 102 LYS A O 1
ATOM 782 N N . GLY A 1 103 ? -7.402 6.384 15.500 1.00 74.31 103 GLY A N 1
ATOM 783 C CA . GLY A 1 103 ? -7.879 7.567 14.790 1.00 74.31 103 GLY A CA 1
ATOM 784 C C . GLY A 1 103 ? -8.644 8.518 15.714 1.00 74.31 103 GLY A C 1
ATOM 785 O O . GLY A 1 103 ? -8.833 8.242 16.899 1.00 74.31 103 GLY A O 1
ATOM 786 N N . GLY A 1 104 ? -9.133 9.632 15.161 1.00 78.50 104 GLY A N 1
ATOM 787 C CA . GLY A 1 104 ? -9.988 10.578 15.896 1.00 78.50 104 GLY A CA 1
ATOM 788 C C . GLY A 1 104 ? -11.335 9.988 16.341 1.00 78.50 104 GLY A C 1
ATOM 789 O O . GLY A 1 104 ? -11.972 10.521 17.240 1.00 78.50 104 GLY A O 1
ATOM 790 N N . ASP A 1 105 ? -11.738 8.866 15.750 1.00 84.12 105 ASP A N 1
ATOM 791 C CA . ASP A 1 105 ? -12.911 8.070 16.123 1.00 84.12 105 ASP A CA 1
ATOM 792 C C . ASP A 1 105 ? -12.648 7.085 17.278 1.00 84.12 105 ASP A C 1
ATOM 794 O O . ASP A 1 105 ? -13.554 6.377 17.710 1.00 84.12 105 ASP A O 1
ATOM 798 N N . GLY A 1 106 ? -11.411 7.012 17.780 1.00 84.50 106 GLY A N 1
ATOM 799 C CA . GLY A 1 106 ? -11.017 6.120 18.870 1.00 84.50 106 GLY A CA 1
ATOM 800 C C . GLY A 1 106 ? -10.891 4.644 18.481 1.00 84.50 106 GLY A C 1
ATOM 801 O O . GLY A 1 106 ? -10.496 3.838 19.331 1.00 84.50 106 GLY A O 1
ATOM 802 N N . ILE A 1 107 ? -11.168 4.281 17.223 1.00 85.44 107 ILE A N 1
ATOM 803 C CA . ILE A 1 107 ? -11.094 2.897 16.750 1.00 85.44 107 ILE A CA 1
ATOM 804 C C . ILE A 1 107 ? -9.618 2.522 16.543 1.00 85.44 107 ILE A C 1
ATOM 806 O O . ILE A 1 107 ? -8.905 3.216 15.804 1.00 85.44 107 ILE A O 1
ATOM 810 N N . PRO A 1 108 ? -9.133 1.448 17.196 1.00 83.19 108 PRO A N 1
ATOM 811 C CA . PRO A 1 108 ? -7.784 0.951 16.990 1.00 83.19 108 PRO A CA 1
ATOM 812 C C . PRO A 1 108 ? -7.668 0.276 15.619 1.00 83.19 108 PRO A C 1
ATOM 814 O O . PRO A 1 108 ? -8.496 -0.553 15.254 1.00 83.19 108 PRO A O 1
ATOM 817 N N . ARG A 1 109 ? -6.619 0.625 14.881 1.00 89.38 109 ARG A N 1
ATOM 818 C CA . ARG A 1 109 ? -6.303 0.115 13.545 1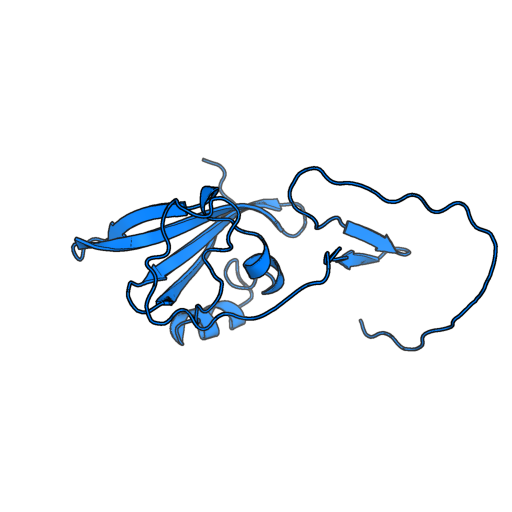.00 89.38 109 ARG A CA 1
ATOM 819 C C . ARG A 1 109 ? -4.853 -0.319 13.487 1.00 89.38 109 ARG A C 1
ATOM 821 O O . ARG A 1 109 ? -4.016 0.225 14.213 1.00 89.38 109 ARG A O 1
ATOM 828 N N . LEU A 1 110 ? -4.553 -1.256 12.598 1.00 91.75 110 LEU A N 1
ATOM 829 C CA . LEU A 1 110 ? -3.177 -1.659 12.346 1.00 91.75 110 LEU A CA 1
ATOM 830 C C . LEU A 1 110 ? -2.580 -0.731 11.283 1.00 91.75 110 LEU A C 1
ATOM 832 O O . LEU A 1 110 ? -3.070 -0.663 10.156 1.00 91.75 110 LEU A O 1
ATOM 836 N N . HIS A 1 111 ? -1.536 0.011 11.647 1.00 94.69 111 HIS A N 1
ATOM 837 C CA . HIS A 1 111 ? -0.763 0.843 10.727 1.00 94.69 111 HIS A CA 1
ATOM 838 C C . HIS A 1 111 ? 0.508 0.111 10.332 1.00 94.69 111 HIS A C 1
ATOM 840 O O . HIS A 1 111 ? 1.370 -0.131 11.175 1.00 94.69 111 HIS A O 1
ATOM 846 N N . VAL A 1 112 ? 0.627 -0.198 9.047 1.00 95.25 112 VAL A N 1
ATOM 847 C CA . VAL A 1 112 ? 1.813 -0.811 8.450 1.00 95.25 112 VAL A CA 1
ATOM 848 C C . VAL A 1 112 ? 2.697 0.286 7.855 1.00 95.25 112 VAL A C 1
ATOM 850 O O . VAL A 1 112 ? 2.195 1.167 7.149 1.00 95.25 112 VAL A O 1
ATOM 853 N N . LYS A 1 113 ? 4.001 0.245 8.142 1.00 95.00 113 LYS A N 1
ATOM 854 C CA . LYS A 1 113 ? 5.014 1.192 7.666 1.00 95.00 113 LYS A CA 1
ATOM 855 C C . LYS A 1 113 ? 6.231 0.451 7.124 1.00 95.00 113 LYS A C 1
ATOM 857 O O . LYS A 1 113 ? 7.062 0.006 7.904 1.00 95.00 113 LYS A O 1
ATOM 862 N N . LEU A 1 114 ? 6.382 0.419 5.804 1.00 92.19 114 LEU A N 1
ATOM 863 C CA . LEU A 1 114 ? 7.518 -0.229 5.147 1.00 92.19 114 LEU A CA 1
ATOM 864 C C . LEU A 1 114 ? 8.428 0.825 4.495 1.00 92.19 114 LEU A C 1
ATOM 866 O O . LEU A 1 114 ? 8.005 1.481 3.538 1.00 92.19 114 LEU A O 1
ATOM 870 N N . PRO A 1 115 ? 9.665 1.033 4.973 1.00 90.69 115 PRO A N 1
ATOM 871 C CA . PRO A 1 115 ? 10.644 1.855 4.270 1.00 90.69 115 PRO A CA 1
ATOM 872 C C . PRO A 1 115 ? 10.977 1.271 2.891 1.00 90.69 115 PRO A C 1
ATOM 874 O O . PRO A 1 115 ? 11.097 0.061 2.728 1.00 90.69 115 PRO A O 1
ATOM 877 N N . GLY A 1 116 ? 11.179 2.124 1.889 1.00 86.31 116 GLY A N 1
ATOM 878 C CA . GLY A 1 116 ? 11.554 1.656 0.557 1.00 86.31 116 GLY A CA 1
ATOM 879 C C . GLY A 1 116 ? 11.803 2.777 -0.441 1.00 86.31 116 GLY A C 1
ATOM 880 O O . GLY A 1 116 ? 12.107 3.916 -0.074 1.00 86.31 116 GLY A O 1
ATOM 881 N N . SER A 1 117 ? 11.717 2.450 -1.729 1.00 85.56 117 SER A N 1
ATOM 882 C CA . SER A 1 117 ? 11.877 3.422 -2.806 1.00 85.56 117 SER A CA 1
ATOM 883 C C . SER A 1 117 ? 10.984 3.116 -4.004 1.00 85.56 117 SER A C 1
ATOM 885 O O . SER A 1 117 ? 10.705 1.963 -4.325 1.00 85.56 117 SER A O 1
ATOM 887 N N . VAL A 1 118 ? 10.553 4.176 -4.686 1.00 77.00 118 VAL A N 1
ATOM 888 C CA . VAL A 1 118 ? 9.808 4.116 -5.948 1.00 77.00 118 VAL A CA 1
ATOM 889 C C . VAL A 1 118 ? 10.489 5.057 -6.932 1.00 77.00 118 VAL A C 1
ATOM 891 O O . VAL A 1 118 ? 10.685 6.235 -6.629 1.00 77.00 118 VAL A O 1
ATOM 894 N N . ASN A 1 119 ? 10.871 4.550 -8.108 1.00 76.56 119 ASN A N 1
ATOM 895 C CA . ASN A 1 119 ? 11.502 5.335 -9.179 1.00 76.56 119 ASN A CA 1
ATOM 896 C C . ASN A 1 119 ? 12.691 6.192 -8.690 1.00 76.56 119 ASN A C 1
ATOM 898 O O . ASN A 1 119 ? 12.790 7.378 -8.996 1.00 76.56 119 ASN A O 1
ATOM 902 N N . GLY A 1 120 ? 13.557 5.614 -7.850 1.00 77.75 120 GLY A N 1
ATOM 903 C CA . GLY A 1 120 ? 14.729 6.294 -7.280 1.00 77.75 120 GLY A CA 1
ATOM 904 C C . GLY A 1 120 ? 14.431 7.272 -6.134 1.00 77.75 120 GLY A C 1
ATOM 905 O O . GLY A 1 120 ? 15.356 7.714 -5.458 1.00 77.75 120 GLY A O 1
ATOM 906 N N . SER A 1 121 ? 13.162 7.578 -5.851 1.00 77.81 121 SER A N 1
ATOM 907 C CA . SER A 1 121 ? 12.761 8.350 -4.671 1.00 77.81 121 SER A CA 1
ATOM 908 C C . SER A 1 121 ? 12.608 7.423 -3.471 1.00 77.81 121 SER A C 1
ATOM 910 O O . SER A 1 121 ? 11.792 6.506 -3.504 1.00 77.81 121 SER A O 1
ATOM 912 N N . ARG A 1 122 ? 13.378 7.653 -2.407 1.00 86.25 122 ARG A N 1
ATOM 913 C CA . ARG A 1 122 ? 13.218 6.935 -1.134 1.00 86.25 122 ARG A CA 1
ATOM 914 C C . ARG A 1 122 ? 12.030 7.504 -0.351 1.00 86.25 122 ARG A C 1
ATOM 916 O O . ARG A 1 122 ? 11.748 8.695 -0.446 1.00 86.25 122 ARG A O 1
ATOM 923 N N . GLY A 1 123 ? 11.357 6.660 0.418 1.00 89.00 123 GLY A N 1
ATOM 924 C CA . GLY A 1 123 ? 10.168 7.028 1.183 1.00 89.00 123 GLY A CA 1
ATOM 925 C C . GLY A 1 123 ? 9.672 5.882 2.057 1.00 89.00 123 GLY A C 1
ATOM 926 O O . GLY A 1 123 ? 10.389 4.905 2.281 1.00 89.00 123 GLY A O 1
ATOM 927 N N . THR A 1 124 ? 8.448 6.006 2.560 1.00 93.75 124 THR A N 1
ATOM 928 C CA . THR A 1 124 ? 7.783 4.969 3.363 1.00 93.75 124 THR A CA 1
ATOM 929 C C . THR A 1 124 ? 6.427 4.638 2.759 1.00 93.75 124 THR A C 1
ATOM 931 O O . THR A 1 124 ? 5.619 5.528 2.505 1.00 93.75 124 THR A O 1
ATOM 934 N N . PHE A 1 125 ? 6.167 3.354 2.542 1.00 94.69 125 PHE A N 1
ATOM 935 C CA . PHE A 1 125 ? 4.844 2.859 2.197 1.00 94.69 125 PHE A CA 1
ATOM 936 C C . PHE A 1 125 ? 4.001 2.722 3.460 1.00 94.69 125 PHE A C 1
ATOM 938 O O . PHE A 1 125 ? 4.471 2.235 4.492 1.00 94.69 125 PHE A O 1
ATOM 945 N N . HIS A 1 126 ? 2.749 3.146 3.367 1.00 96.50 126 HIS A N 1
ATOM 946 C CA . HIS A 1 126 ? 1.800 3.137 4.463 1.00 96.50 126 HIS A CA 1
ATOM 947 C C . HIS A 1 126 ? 0.527 2.399 4.079 1.00 96.50 126 HIS A C 1
ATOM 949 O O . HIS A 1 126 ? -0.035 2.667 3.016 1.00 96.50 126 HIS A O 1
ATOM 955 N N . TRP A 1 127 ? 0.023 1.579 5.003 1.00 96.69 127 TRP A N 1
ATOM 956 C CA . TRP A 1 127 ? -1.317 0.999 4.938 1.00 96.69 127 TRP A CA 1
ATOM 957 C C . TRP A 1 127 ? -2.021 1.133 6.281 1.00 96.69 127 TRP A C 1
ATOM 959 O O . TRP A 1 127 ? -1.391 0.973 7.325 1.00 96.69 127 TRP A O 1
ATOM 969 N N . ILE A 1 128 ? -3.325 1.397 6.263 1.00 95.06 128 ILE A N 1
ATOM 970 C CA . ILE A 1 128 ? -4.166 1.310 7.462 1.00 95.06 128 ILE A CA 1
ATOM 971 C C . ILE A 1 128 ? -5.177 0.193 7.247 1.00 95.06 128 ILE A C 1
ATOM 973 O O . ILE A 1 128 ? -5.991 0.270 6.325 1.00 95.06 128 ILE A O 1
ATOM 977 N N . ILE A 1 129 ? -5.100 -0.823 8.103 1.00 92.94 129 ILE A N 1
ATOM 978 C CA . ILE A 1 129 ? -6.005 -1.969 8.115 1.00 92.94 129 ILE A CA 1
ATOM 979 C C . ILE A 1 129 ? -7.038 -1.746 9.224 1.00 92.94 129 ILE A C 1
ATOM 981 O O . ILE A 1 129 ? -6.698 -1.548 10.397 1.00 92.94 129 ILE A O 1
ATOM 985 N N . GLU A 1 130 ? -8.302 -1.744 8.825 1.00 91.19 130 GLU A N 1
ATOM 986 C CA . GLU A 1 130 ? -9.471 -1.655 9.689 1.00 91.19 130 GLU A CA 1
ATOM 987 C C . GLU A 1 130 ? -9.708 -2.979 10.442 1.00 91.19 130 GLU A C 1
ATOM 989 O O . GLU A 1 130 ? -9.282 -4.041 9.978 1.00 91.19 130 GLU A O 1
ATOM 994 N N . PRO A 1 131 ? -10.438 -2.966 11.576 1.00 86.12 131 PRO A N 1
ATOM 995 C CA . PRO A 1 131 ? -10.752 -4.185 12.329 1.00 86.12 131 PRO A CA 1
ATOM 996 C C . PRO A 1 131 ? -11.480 -5.274 11.526 1.00 86.12 131 PRO A C 1
ATOM 998 O O . PRO A 1 131 ? -11.419 -6.443 11.888 1.00 86.12 131 PRO A O 1
ATOM 1001 N N . ASP A 1 132 ? -12.171 -4.901 10.446 1.00 85.44 132 ASP A N 1
ATOM 1002 C CA . ASP A 1 132 ? -12.895 -5.816 9.558 1.00 85.44 132 ASP A CA 1
ATOM 1003 C C . ASP A 1 132 ? -12.023 -6.391 8.420 1.00 85.44 132 ASP A C 1
ATOM 1005 O O . ASP A 1 132 ? -12.543 -7.000 7.480 1.00 85.44 132 ASP A O 1
ATOM 1009 N N . GLY A 1 133 ? -10.709 -6.143 8.455 1.00 84.69 133 GLY A N 1
ATOM 1010 C CA . GLY A 1 133 ? -9.744 -6.584 7.447 1.00 84.69 133 GLY A CA 1
ATOM 1011 C C . GLY A 1 133 ? -9.746 -5.762 6.154 1.00 84.69 133 GLY A C 1
ATOM 1012 O O . GLY A 1 133 ? -9.090 -6.148 5.183 1.00 84.69 133 GLY A O 1
ATOM 1013 N N . SER A 1 134 ? -10.481 -4.647 6.092 1.00 90.06 134 SER A N 1
ATOM 1014 C CA . SER A 1 134 ? -10.405 -3.736 4.949 1.00 90.06 134 SER A CA 1
ATOM 1015 C C . SER A 1 134 ? -9.219 -2.771 5.059 1.00 90.06 134 SER A C 1
ATOM 1017 O O . SER A 1 134 ? -8.837 -2.346 6.144 1.00 90.06 134 SER A O 1
ATOM 1019 N N . ILE A 1 135 ? -8.624 -2.401 3.925 1.00 93.31 135 ILE A N 1
ATOM 1020 C CA . ILE A 1 135 ? -7.585 -1.375 3.840 1.00 93.31 135 ILE A CA 1
ATOM 1021 C C . ILE A 1 135 ? -8.232 -0.054 3.418 1.00 93.31 135 ILE A C 1
ATOM 1023 O O . ILE A 1 135 ? -8.723 0.091 2.290 1.00 93.31 135 ILE A O 1
ATOM 1027 N N . SER A 1 136 ? -8.211 0.925 4.323 1.00 93.88 136 SER A N 1
ATOM 1028 C CA . SER A 1 136 ? -8.826 2.252 4.145 1.00 93.88 136 SER A CA 1
ATOM 1029 C C . SER A 1 136 ? -7.833 3.348 3.729 1.00 93.88 136 SER A C 1
ATOM 1031 O O . SER A 1 136 ? -8.232 4.467 3.363 1.00 93.88 136 SER A O 1
ATOM 1033 N N . TYR A 1 137 ? -6.537 3.024 3.764 1.00 94.31 137 TYR A N 1
ATOM 1034 C CA . TYR A 1 137 ? -5.439 3.918 3.411 1.00 94.31 137 TYR A CA 1
ATOM 1035 C C . TYR A 1 137 ? -4.282 3.145 2.780 1.00 94.31 137 TYR A C 1
ATOM 1037 O O . TYR A 1 137 ? -3.886 2.106 3.303 1.00 94.31 137 TYR A O 1
ATOM 1045 N N . ARG A 1 138 ? -3.732 3.688 1.691 1.00 93.56 138 ARG A N 1
ATOM 1046 C CA . ARG A 1 138 ? -2.543 3.210 0.975 1.00 93.56 138 ARG A CA 1
ATOM 1047 C C . ARG A 1 138 ? -1.804 4.433 0.451 1.00 93.56 138 ARG A C 1
ATOM 1049 O O . ARG A 1 138 ? -2.392 5.172 -0.325 1.00 93.56 138 ARG A O 1
ATOM 1056 N N . PHE A 1 139 ? -0.559 4.670 0.846 1.00 95.19 139 PHE A N 1
ATOM 1057 C CA . PHE A 1 139 ? 0.168 5.856 0.379 1.00 95.19 139 PHE A CA 1
ATOM 1058 C C . PHE A 1 139 ? 1.681 5.682 0.464 1.00 95.19 139 PHE A C 1
ATOM 1060 O O . PHE A 1 139 ? 2.178 5.099 1.427 1.00 95.19 139 PHE A O 1
ATOM 1067 N N . PHE A 1 140 ? 2.414 6.222 -0.507 1.00 93.75 140 PHE A N 1
ATOM 1068 C CA . PHE A 1 140 ? 3.867 6.331 -0.451 1.00 93.75 140 PHE A CA 1
ATOM 1069 C C . PHE A 1 140 ? 4.285 7.743 -0.021 1.00 93.75 140 PHE A C 1
ATOM 1071 O O . PHE A 1 140 ? 4.243 8.684 -0.810 1.00 93.75 140 PHE A O 1
ATOM 1078 N N . ASP A 1 141 ? 4.711 7.912 1.236 1.00 92.75 141 ASP A N 1
ATOM 1079 C CA . ASP A 1 141 ? 5.229 9.202 1.699 1.00 92.75 141 ASP A CA 1
ATOM 1080 C C . ASP A 1 141 ? 6.699 9.355 1.301 1.00 92.75 141 ASP A C 1
ATOM 1082 O O . ASP A 1 141 ? 7.593 8.686 1.827 1.00 92.75 141 ASP A O 1
ATOM 1086 N N . ARG A 1 142 ? 6.944 10.266 0.359 1.00 86.12 142 ARG A N 1
ATOM 1087 C CA . ARG A 1 142 ? 8.284 10.639 -0.115 1.00 86.12 142 ARG A CA 1
ATOM 1088 C C . ARG A 1 142 ? 9.017 11.562 0.853 1.00 86.12 142 ARG A C 1
ATOM 1090 O O . ARG A 1 142 ? 10.216 11.788 0.698 1.00 86.12 142 ARG A O 1
ATOM 1097 N N . ARG A 1 143 ? 8.316 12.141 1.829 1.00 81.06 143 ARG A N 1
ATOM 1098 C CA . ARG A 1 143 ? 8.927 13.017 2.826 1.00 81.06 143 ARG A CA 1
ATOM 1099 C C . ARG A 1 143 ? 9.567 12.141 3.888 1.00 81.06 143 ARG A C 1
ATOM 1101 O O . ARG A 1 143 ? 8.888 11.488 4.677 1.00 81.06 143 ARG A O 1
ATOM 1108 N N . MET A 1 144 ? 10.892 12.140 3.906 1.00 58.72 144 MET A N 1
ATOM 1109 C CA . MET A 1 144 ? 11.639 11.587 5.027 1.00 58.72 144 MET A CA 1
ATOM 1110 C C . MET A 1 144 ? 11.396 12.471 6.253 1.00 58.72 144 MET A C 1
ATOM 1112 O O . MET A 1 144 ? 11.612 13.682 6.181 1.00 58.72 144 MET A O 1
ATOM 1116 N N . LYS A 1 145 ? 10.900 11.877 7.341 1.00 52.19 145 LYS A N 1
ATOM 1117 C CA . LYS A 1 145 ? 10.918 12.493 8.672 1.00 52.19 145 LYS A CA 1
ATOM 1118 C C . LYS A 1 145 ? 12.193 12.108 9.398 1.00 52.19 145 LYS A C 1
ATOM 1120 O O . LYS A 1 145 ? 12.620 10.947 9.211 1.00 52.19 145 LYS A O 1
#

Sequence (145 aa):
MQISATRQWTEPAQVHNLTVDDIHTYYVIAGDAPVLVHNCGGDIPAPSMADKPLGSERPDANPLEGTRYTEKVQEQIKSGDDHAFPASIDTLPTMRDTSMVKGGDGIPRLHVKLPGSVNGSRGTFHWIIEPDGSISYRFFDRRMK

Radius of gyration: 18.13 Å; chains: 1; bounding box: 42×39×46 Å

pLDDT: mean 72.69, std 18.9, range [37.66, 96.69]

Organism: NCBI:txid479978

Secondary structure (DSSP, 8-state):
--------------------SS-SEEEEEETTEEEEEE-----------SS----TT-TTS-TTTT-EE-HHHHHHHTT-STT---GGGGGS--GGGEEEEE-TT--EEEEEEEEEEETTEEEEEEEEE-TTSEEEEEEEE----

InterPro domains:
  IPR030934 Intein C-terminal splicing region [PS50818] (14-40)
  IPR030934 Intein C-terminal splicing region [TIGR01443] (17-40)

Foldseek 3Di:
DDPPDDDDDDDDDDDDDDDDPAQQWDWDCDPPDTDIDHDDPDDDDDDDPPDDPPDDPWQFDQPLPPAAEDPVLVVVLVVPPQSVPDPVVSRHFGNPQWDWDADPVRFTWIWGWAWDDDPPQTFIWIWTAHPVRYTHDTGTGSDDD